Protein AF-A0A9W7ZFU0-F1 (afdb_monomer)

Structure (mmCIF, N/CA/C/O backbone):
data_AF-A0A9W7ZFU0-F1
#
_entry.id   AF-A0A9W7ZFU0-F1
#
loop_
_atom_site.group_PDB
_atom_site.id
_atom_site.type_symbol
_atom_site.label_atom_id
_atom_sit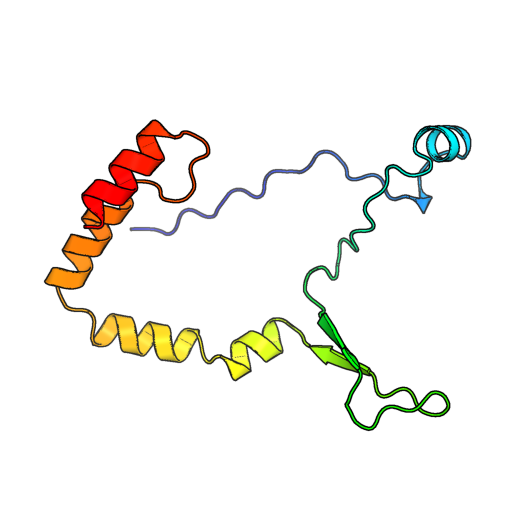e.label_alt_id
_atom_site.label_comp_id
_atom_site.label_asym_id
_atom_site.label_entity_id
_atom_site.label_seq_id
_atom_site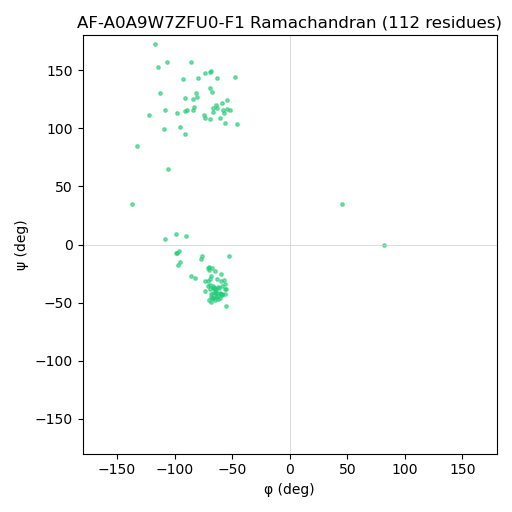.pdbx_PDB_ins_code
_atom_site.Cartn_x
_atom_site.Cartn_y
_atom_site.Cartn_z
_atom_site.occupancy
_atom_site.B_iso_or_equiv
_atom_site.auth_seq_id
_atom_site.auth_comp_id
_atom_site.auth_asym_id
_atom_site.auth_atom_id
_atom_site.pdbx_PDB_model_num
ATOM 1 N N . MET A 1 1 ? 21.718 3.823 -5.223 1.00 40.16 1 MET A N 1
ATOM 2 C CA . MET A 1 1 ? 20.946 5.085 -5.253 1.00 40.16 1 MET A CA 1
ATOM 3 C C . MET A 1 1 ? 20.477 5.420 -3.843 1.00 40.16 1 MET A C 1
ATOM 5 O O . MET A 1 1 ? 19.910 4.535 -3.206 1.00 40.16 1 MET A O 1
ATOM 9 N N . PRO A 1 2 ? 20.740 6.623 -3.303 1.00 34.12 2 PRO A N 1
ATOM 10 C CA . PRO A 1 2 ? 20.227 6.989 -1.988 1.00 34.12 2 PRO A CA 1
ATOM 11 C C . PRO A 1 2 ? 18.699 7.128 -2.050 1.00 34.12 2 PRO A C 1
ATOM 13 O O . PRO A 1 2 ? 18.164 7.783 -2.941 1.00 34.12 2 PRO A O 1
ATOM 16 N N . ARG A 1 3 ? 17.991 6.498 -1.102 1.00 33.41 3 ARG A N 1
ATOM 17 C CA . ARG A 1 3 ? 16.544 6.677 -0.909 1.00 33.41 3 ARG A CA 1
ATOM 18 C C . ARG A 1 3 ? 16.281 8.148 -0.586 1.00 33.41 3 ARG A C 1
ATOM 20 O O . ARG A 1 3 ? 16.619 8.608 0.506 1.00 33.41 3 ARG A O 1
ATOM 27 N N . THR A 1 4 ? 15.677 8.879 -1.514 1.00 42.06 4 THR A N 1
ATOM 28 C CA . THR A 1 4 ? 15.148 10.214 -1.245 1.00 42.06 4 THR A CA 1
ATOM 29 C C . THR A 1 4 ? 14.032 10.078 -0.213 1.00 42.06 4 THR A C 1
ATOM 31 O O . THR A 1 4 ? 13.063 9.343 -0.400 1.00 42.06 4 THR A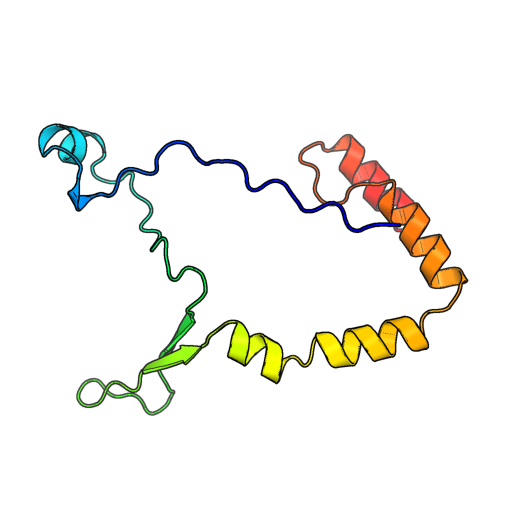 O 1
ATOM 34 N N . LYS A 1 5 ? 14.200 10.729 0.942 1.00 43.06 5 LYS A N 1
ATOM 35 C CA . LYS A 1 5 ? 13.137 10.824 1.944 1.00 43.06 5 LYS A CA 1
ATOM 36 C C . LYS A 1 5 ? 11.994 11.596 1.294 1.00 43.06 5 LYS A C 1
ATOM 38 O O . LYS A 1 5 ? 12.180 12.751 0.921 1.00 43.06 5 LYS A O 1
ATOM 43 N N . THR A 1 6 ? 10.835 10.966 1.142 1.00 44.25 6 THR A N 1
ATOM 44 C CA . THR A 1 6 ? 9.613 11.650 0.726 1.00 44.25 6 THR A CA 1
ATOM 45 C C . THR A 1 6 ? 9.380 12.806 1.694 1.00 44.25 6 THR A C 1
ATOM 47 O O . THR A 1 6 ? 9.224 12.591 2.898 1.00 44.25 6 THR A O 1
ATOM 50 N N . LEU A 1 7 ? 9.409 14.039 1.187 1.00 43.09 7 LEU A N 1
ATOM 51 C CA . LEU A 1 7 ? 9.004 15.211 1.953 1.00 43.09 7 LEU A CA 1
ATOM 52 C C . LEU A 1 7 ? 7.561 14.970 2.400 1.00 43.09 7 LEU A C 1
ATOM 54 O O . LEU A 1 7 ? 6.663 14.847 1.564 1.00 43.09 7 LEU A O 1
ATOM 58 N N . LYS A 1 8 ? 7.329 14.867 3.715 1.00 47.09 8 LYS A N 1
ATOM 59 C CA . LYS A 1 8 ? 5.969 14.959 4.246 1.00 47.09 8 LYS A CA 1
ATOM 60 C C . LYS A 1 8 ? 5.437 16.311 3.777 1.00 47.09 8 LYS A C 1
ATOM 62 O O . LYS A 1 8 ? 5.959 17.342 4.197 1.00 47.09 8 LYS A O 1
ATOM 67 N N . ARG A 1 9 ? 4.432 16.314 2.894 1.00 43.91 9 ARG A N 1
ATOM 68 C CA . ARG A 1 9 ? 3.629 17.516 2.650 1.00 43.91 9 ARG A CA 1
ATOM 69 C C . ARG A 1 9 ? 3.162 17.986 4.026 1.00 43.91 9 ARG A C 1
ATOM 71 O O . ARG A 1 9 ? 2.463 17.237 4.707 1.00 43.91 9 ARG A O 1
ATOM 78 N N . LYS A 1 10 ? 3.599 19.177 4.449 1.00 41.53 10 LYS A N 1
ATOM 79 C CA . LYS A 1 10 ? 2.934 19.914 5.524 1.00 41.53 10 LYS A CA 1
ATOM 80 C C . LYS A 1 10 ? 1.496 20.065 5.041 1.00 41.53 10 LYS A C 1
ATOM 82 O O . LYS A 1 10 ? 1.258 20.775 4.066 1.00 41.53 10 LYS A O 1
ATOM 87 N N . ARG A 1 11 ? 0.583 19.278 5.608 1.00 48.16 11 ARG A N 1
ATOM 88 C CA . ARG A 1 11 ? -0.843 19.504 5.390 1.00 48.16 11 ARG A CA 1
ATOM 89 C C . ARG A 1 11 ? -1.134 20.884 5.979 1.00 48.16 11 ARG A C 1
ATOM 91 O O . ARG A 1 11 ? -0.477 21.268 6.950 1.00 48.16 11 ARG A O 1
ATOM 98 N N . ALA A 1 12 ? -2.017 21.643 5.334 1.00 52.31 12 ALA A N 1
ATOM 99 C CA . ALA A 1 12 ? -2.595 22.828 5.961 1.00 52.31 12 ALA A CA 1
ATOM 100 C C . ALA A 1 12 ? -3.052 22.440 7.377 1.00 52.31 12 ALA A C 1
ATOM 102 O O . ALA A 1 12 ? -3.413 21.283 7.566 1.00 52.31 12 ALA A O 1
ATOM 103 N N . GLU A 1 13 ? -2.933 23.342 8.352 1.00 61.78 13 GLU A N 1
ATOM 104 C CA . GLU A 1 13 ? -3.294 23.079 9.752 1.00 61.78 13 GLU A CA 1
ATOM 105 C C . GLU A 1 13 ? -4.658 22.379 9.818 1.00 61.78 13 GLU A C 1
ATOM 107 O O . GLU A 1 13 ? -5.692 22.986 9.550 1.00 61.78 13 GLU A O 1
ATOM 112 N N . ASP A 1 14 ? -4.638 21.067 10.071 1.00 60.88 14 ASP A N 1
ATOM 113 C CA . ASP A 1 14 ? -5.840 20.256 10.199 1.00 60.88 14 ASP A CA 1
ATOM 114 C C . ASP A 1 14 ? -6.512 20.716 11.507 1.00 60.88 14 ASP A C 1
ATOM 116 O O . ASP A 1 14 ? -5.975 20.479 12.589 1.00 60.88 14 ASP A O 1
ATOM 120 N N . ILE A 1 15 ? -7.633 21.438 11.412 1.00 62.91 15 ILE A N 1
ATOM 121 C CA . ILE A 1 15 ? -8.366 21.961 12.577 1.00 62.91 15 ILE A CA 1
ATOM 122 C C . ILE A 1 15 ? -9.227 20.839 13.150 1.00 62.91 15 ILE A C 1
ATOM 124 O O . ILE A 1 15 ? -10.015 20.217 12.428 1.00 62.91 15 ILE A O 1
ATOM 128 N N . TYR A 1 16 ? -9.096 20.570 14.447 1.00 65.69 16 TYR A N 1
ATOM 129 C CA . TYR A 1 16 ? -9.881 19.518 15.079 1.00 65.69 16 TYR A CA 1
ATOM 130 C C . TYR A 1 16 ? -11.342 19.944 15.245 1.00 65.69 16 TYR A C 1
ATOM 132 O O . TYR A 1 16 ? -11.647 21.099 15.518 1.00 65.69 16 TYR A O 1
ATOM 140 N N . ILE A 1 17 ? -12.275 18.988 15.167 1.00 68.94 17 ILE A N 1
ATOM 141 C CA . ILE A 1 17 ? -13.719 19.266 15.313 1.00 68.94 17 ILE A CA 1
ATOM 142 C C . ILE A 1 17 ? -14.044 19.959 16.648 1.00 68.94 17 ILE A C 1
ATOM 144 O O . ILE A 1 17 ? -14.933 20.801 16.698 1.00 68.94 17 ILE A O 1
ATOM 148 N N . HIS A 1 18 ? -13.309 19.641 17.718 1.00 69.25 18 HIS A N 1
ATOM 149 C CA . HIS A 1 18 ? -13.500 20.263 19.032 1.00 69.25 18 HIS A CA 1
ATOM 150 C C . HIS A 1 18 ? -12.933 21.691 19.133 1.00 69.25 18 HIS A C 1
ATOM 152 O O . HIS A 1 18 ? -13.195 22.376 20.118 1.00 69.25 18 HIS A O 1
ATOM 158 N N . GLU A 1 19 ? -12.172 22.136 18.133 1.00 75.44 19 GLU A N 1
ATOM 159 C CA . GLU A 1 19 ? -11.625 23.493 18.014 1.00 75.44 19 GLU A CA 1
ATOM 160 C C . GLU A 1 19 ? -12.489 24.383 17.099 1.00 75.44 19 GLU A C 1
ATOM 162 O O . GLU A 1 19 ? -12.253 25.587 17.004 1.00 75.44 19 GLU A O 1
ATOM 167 N N . LEU A 1 20 ? -13.502 23.816 16.428 1.00 77.25 20 LEU A N 1
ATOM 168 C CA . LEU A 1 20 ? -14.403 24.558 15.548 1.00 77.25 20 LEU A CA 1
ATOM 169 C C . LEU A 1 20 ? -15.484 25.309 16.333 1.00 77.25 20 LEU A C 1
ATOM 171 O O . LEU A 1 20 ? -16.050 24.813 17.308 1.00 77.25 20 LEU A O 1
ATOM 175 N N . LEU A 1 21 ? -15.825 26.501 15.841 1.00 83.56 21 LEU A N 1
ATOM 176 C CA . LEU A 1 21 ? -16.959 27.276 16.335 1.00 83.56 21 LEU A CA 1
ATOM 177 C C . LEU A 1 21 ? -18.288 26.605 15.960 1.00 83.56 21 LEU A C 1
ATOM 179 O O . LEU A 1 21 ? -18.435 25.993 14.899 1.00 83.56 21 LEU A O 1
ATOM 183 N N . THR A 1 22 ? -19.293 26.786 16.817 1.00 80.50 22 THR A N 1
ATOM 184 C CA . THR A 1 22 ? -20.636 26.199 16.672 1.00 80.50 22 THR A CA 1
ATOM 185 C C . THR A 1 22 ? -21.324 26.573 15.356 1.00 80.50 22 THR A C 1
ATOM 187 O O . THR A 1 22 ? -22.120 25.803 14.826 1.00 80.50 22 THR A O 1
ATOM 190 N N . GLU A 1 23 ? -21.032 27.758 14.826 1.00 84.50 23 GLU A N 1
ATOM 191 C CA . GLU A 1 23 ? -21.579 28.263 13.562 1.00 84.50 23 GLU A CA 1
ATOM 192 C C . GLU A 1 23 ? -21.005 27.490 12.372 1.00 84.50 23 GLU A C 1
ATOM 194 O O . GLU A 1 23 ? -21.752 26.950 11.560 1.00 84.50 23 GLU A O 1
ATOM 199 N N . THR A 1 24 ? -19.683 27.322 12.347 1.00 78.44 24 THR A N 1
ATOM 200 C CA . THR A 1 24 ? -18.977 26.536 11.331 1.00 78.44 24 THR A CA 1
ATOM 201 C C . THR A 1 24 ? -19.398 25.068 11.368 1.00 78.44 24 THR A C 1
ATOM 203 O O . THR A 1 24 ? -19.552 24.452 10.318 1.00 78.44 24 THR A O 1
ATOM 206 N N . LEU A 1 25 ? -19.656 24.512 12.561 1.00 75.38 25 LEU A N 1
ATOM 207 C CA . LEU A 1 25 ? -20.164 23.143 12.729 1.00 75.38 25 LEU A CA 1
ATOM 208 C C . LEU A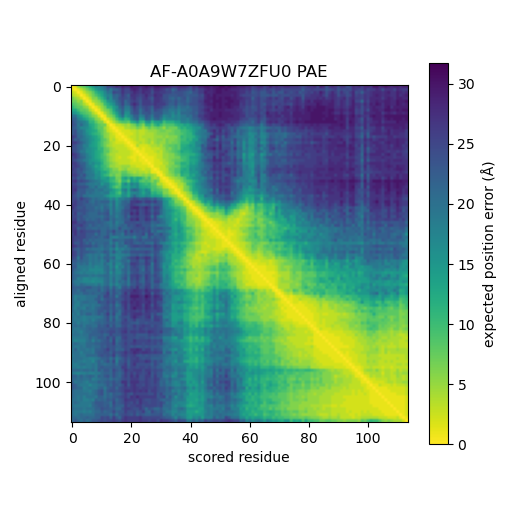 1 25 ? -21.541 22.932 12.082 1.00 75.38 25 LEU A C 1
ATOM 210 O O . LEU A 1 25 ? -21.780 21.870 11.509 1.00 75.38 25 LEU A O 1
ATOM 214 N N . LYS A 1 26 ? -22.429 23.932 12.139 1.00 80.06 26 LYS A N 1
ATOM 215 C CA . LYS A 1 26 ? -23.749 23.871 11.489 1.00 80.06 26 LYS A CA 1
ATOM 216 C C . LYS A 1 26 ? -23.652 23.961 9.967 1.00 80.06 26 LYS A C 1
ATOM 218 O O . LYS A 1 26 ? -24.408 23.303 9.266 1.00 80.06 26 LYS A O 1
ATOM 223 N N . GLU A 1 27 ? -22.714 24.743 9.439 1.00 80.88 27 GLU A N 1
ATOM 224 C CA . GLU A 1 27 ? -22.525 24.890 7.987 1.00 80.88 27 GLU A CA 1
ATOM 225 C C . GLU A 1 27 ? -21.970 23.625 7.315 1.00 80.88 27 GLU A C 1
ATOM 227 O O . GLU A 1 27 ? -22.248 23.359 6.141 1.00 80.88 27 GLU A O 1
ATOM 232 N N . ILE A 1 28 ? -21.186 22.834 8.052 1.00 73.00 28 ILE A N 1
ATOM 233 C CA . ILE A 1 28 ? -20.565 21.590 7.570 1.00 73.00 28 ILE A CA 1
ATOM 234 C C . ILE A 1 28 ? -21.342 20.328 7.974 1.00 73.00 28 ILE A C 1
ATOM 236 O O . ILE A 1 28 ? -20.852 19.210 7.778 1.00 73.00 28 ILE A O 1
ATOM 240 N N . GLU A 1 29 ? -22.547 20.488 8.525 1.00 71.50 29 GLU A N 1
ATOM 241 C CA . GLU A 1 29 ? -23.415 19.388 8.940 1.00 71.50 29 GLU A CA 1
ATOM 242 C C . GLU A 1 29 ? -23.655 18.417 7.766 1.00 71.50 29 GLU A C 1
ATOM 244 O O . GLU A 1 29 ? -24.032 18.806 6.659 1.00 71.50 29 GLU A O 1
ATOM 249 N N . GLY A 1 30 ? -23.339 17.135 7.979 1.00 68.19 30 GLY A N 1
ATOM 250 C CA . GLY A 1 30 ? -23.434 16.085 6.957 1.00 68.19 30 GLY A CA 1
ATOM 251 C C . GLY A 1 30 ? -22.261 15.982 5.967 1.00 68.19 30 GLY A C 1
ATOM 252 O O . GLY A 1 30 ? -22.290 15.099 5.112 1.00 68.19 30 GLY A O 1
ATOM 253 N N . ARG A 1 31 ? -21.219 16.828 6.062 1.00 71.81 31 ARG A N 1
ATOM 254 C CA . ARG A 1 31 ? -20.063 16.839 5.131 1.00 71.81 31 ARG A CA 1
ATOM 255 C C . ARG A 1 31 ? -18.745 16.306 5.710 1.00 71.81 31 ARG A C 1
ATOM 257 O O . ARG A 1 31 ? -17.721 16.387 5.035 1.00 71.81 31 ARG A O 1
ATOM 264 N N . TYR A 1 32 ? -18.726 15.788 6.937 1.00 62.88 32 TYR A N 1
ATOM 265 C CA . TYR A 1 32 ? -17.475 15.414 7.607 1.00 62.88 32 TYR A CA 1
ATOM 266 C C . TYR A 1 32 ? -17.084 13.941 7.406 1.00 62.88 32 TYR A C 1
ATOM 268 O O . TYR A 1 32 ? -17.919 13.039 7.439 1.00 62.88 32 TYR A O 1
ATOM 276 N N . VAL A 1 33 ? -15.778 13.699 7.249 1.00 54.03 33 VAL A N 1
ATOM 277 C CA . VAL A 1 33 ? -15.154 12.370 7.313 1.00 54.03 33 VAL A CA 1
ATOM 278 C C . VAL A 1 33 ? -14.363 12.312 8.616 1.00 54.03 33 VAL A C 1
ATOM 280 O O . VAL A 1 33 ? -13.421 13.079 8.803 1.00 54.03 33 VAL A O 1
ATOM 283 N N . LEU A 1 34 ? -14.762 11.432 9.535 1.00 46.16 34 LEU A N 1
ATOM 284 C CA . LEU A 1 34 ? -14.062 11.242 10.803 1.00 46.16 34 LEU A CA 1
ATOM 285 C C . LEU A 1 34 ? -12.752 10.488 10.530 1.00 46.16 34 LEU A C 1
ATOM 287 O O . LEU A 1 34 ? -12.774 9.306 10.190 1.00 46.16 34 LEU A O 1
ATOM 291 N N . ILE A 1 35 ? -11.613 11.167 10.649 1.00 50.69 35 ILE A N 1
ATOM 292 C CA . ILE A 1 35 ? -10.290 10.545 10.551 1.00 50.69 35 ILE A CA 1
ATOM 293 C C . ILE A 1 35 ? -9.557 10.837 11.855 1.00 50.69 35 ILE A C 1
ATOM 295 O O . ILE A 1 35 ? -9.225 11.985 12.134 1.00 50.69 35 ILE A O 1
ATOM 299 N N . ASP A 1 36 ? -9.334 9.796 12.657 1.00 49.66 36 ASP A N 1
ATOM 300 C CA . ASP A 1 36 ? -8.498 9.861 13.857 1.00 49.66 36 ASP A CA 1
ATOM 301 C C . ASP A 1 36 ? -7.039 10.115 13.419 1.00 49.66 36 ASP A C 1
ATOM 303 O O . ASP A 1 36 ? -6.459 9.256 12.740 1.00 49.66 36 ASP A O 1
ATOM 307 N N . PRO A 1 37 ? -6.437 11.279 13.742 1.00 47.28 37 PRO A N 1
ATOM 308 C CA . PRO A 1 37 ? -5.117 11.643 13.231 1.00 47.28 37 PRO A CA 1
ATOM 309 C C . PRO A 1 37 ? -4.013 10.719 13.737 1.00 47.28 37 PRO A C 1
ATOM 311 O O . PRO A 1 37 ? -2.995 10.567 13.057 1.00 47.28 37 PRO A O 1
ATOM 314 N N . ASP A 1 38 ? -4.233 10.051 14.869 1.00 53.19 38 ASP A N 1
ATOM 315 C CA . ASP A 1 38 ? -3.220 9.201 15.477 1.00 53.19 38 ASP A CA 1
ATOM 316 C C . ASP A 1 38 ? -3.387 7.721 15.128 1.00 53.19 38 ASP A C 1
ATOM 318 O O . ASP A 1 38 ? -2.434 6.955 15.301 1.00 53.19 38 ASP A O 1
ATOM 322 N N . ARG A 1 39 ? -4.562 7.275 14.643 1.00 53.84 39 ARG A N 1
ATOM 323 C CA . ARG A 1 39 ? -4.877 5.831 14.560 1.00 53.84 39 ARG A CA 1
ATOM 324 C C . ARG A 1 39 ? -5.554 5.351 13.275 1.00 53.84 39 ARG A C 1
ATOM 326 O O . ARG A 1 39 ? -6.237 4.331 13.302 1.00 53.84 39 ARG A O 1
ATOM 333 N N . CYS A 1 40 ? -5.218 5.946 12.127 1.00 54.28 40 CYS A N 1
ATOM 334 C CA . CYS A 1 40 ? -5.459 5.357 10.788 1.00 54.28 40 CYS A CA 1
ATOM 335 C C . CYS A 1 40 ? -4.913 3.921 10.603 1.00 54.28 40 CYS A C 1
ATOM 337 O O . CYS A 1 40 ? -5.187 3.266 9.602 1.00 54.28 40 CYS A O 1
ATOM 339 N N . ASP A 1 41 ? -4.122 3.451 11.561 1.00 56.12 41 ASP A N 1
ATOM 340 C CA . ASP A 1 41 ? -3.405 2.187 11.567 1.00 56.12 41 ASP A CA 1
ATOM 341 C C . ASP A 1 41 ? -4.113 1.078 12.373 1.00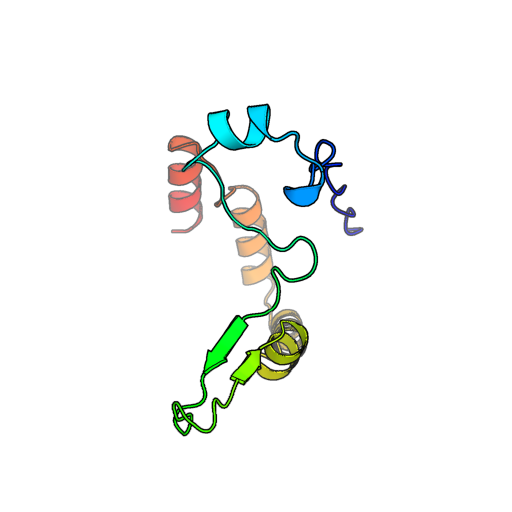 56.12 41 ASP A C 1
ATOM 343 O O . ASP A 1 41 ? -3.673 -0.072 12.361 1.00 56.12 41 ASP A O 1
ATOM 347 N N . LEU A 1 42 ? -5.201 1.383 13.091 1.00 57.81 42 LEU A N 1
ATOM 348 C CA . LEU A 1 42 ? -5.924 0.395 13.893 1.00 57.81 42 LEU A CA 1
ATOM 349 C C . LEU A 1 42 ? -7.148 -0.148 13.158 1.00 57.81 42 LEU A C 1
ATOM 351 O O . LEU A 1 42 ? -8.141 0.551 12.981 1.00 57.81 42 LEU A O 1
ATOM 355 N N . SER A 1 43 ? -7.114 -1.431 12.804 1.00 61.91 43 SER A N 1
ATOM 356 C CA . SER A 1 43 ? -8.329 -2.175 12.457 1.00 61.91 43 SER A CA 1
ATOM 357 C C . SER A 1 43 ? -8.884 -2.787 13.744 1.00 61.91 43 SER A C 1
ATOM 359 O O . SER A 1 43 ? -8.222 -3.614 14.372 1.00 61.91 43 SER A O 1
ATOM 361 N N . TYR A 1 44 ? -10.074 -2.367 14.172 1.00 59.72 44 TYR A N 1
ATOM 362 C CA . TYR A 1 44 ? -10.798 -3.069 15.232 1.00 59.72 44 TYR A CA 1
ATOM 363 C C . TYR A 1 44 ? -11.554 -4.234 14.598 1.00 59.72 44 TYR A C 1
ATOM 365 O O . TYR A 1 44 ? -12.399 -4.028 13.729 1.00 59.72 44 TYR A O 1
ATOM 373 N N . CYS A 1 45 ? -11.230 -5.454 15.012 1.00 64.81 45 CYS A N 1
ATOM 374 C CA . CYS A 1 45 ? -11.943 -6.657 14.605 1.00 64.81 45 CYS A CA 1
ATOM 375 C C . CYS A 1 45 ? -12.656 -7.217 15.833 1.00 64.81 45 CYS A C 1
ATOM 377 O O . CYS A 1 45 ? -12.043 -7.364 16.888 1.00 64.81 45 CYS A O 1
ATOM 379 N N . MET A 1 46 ? -13.944 -7.520 15.715 1.00 75.44 46 MET A N 1
ATOM 380 C CA . MET A 1 46 ? -14.668 -8.217 16.774 1.00 75.44 46 MET A CA 1
ATOM 381 C C . MET A 1 46 ? -14.375 -9.713 16.643 1.00 75.44 46 MET A C 1
ATOM 383 O O . MET A 1 46 ? -14.419 -10.249 15.535 1.00 75.44 46 MET A O 1
ATOM 387 N N . HIS A 1 47 ? -13.996 -10.366 17.740 1.00 77.06 47 HIS A N 1
ATOM 388 C CA . HIS A 1 47 ? -13.700 -11.796 17.732 1.00 77.06 47 HIS A CA 1
ATOM 389 C C . HIS A 1 47 ? -14.988 -12.599 17.496 1.00 77.06 47 HIS A C 1
ATOM 391 O O . HIS A 1 47 ? -16.063 -12.187 17.922 1.00 77.06 47 HIS A O 1
ATOM 397 N N . GLU A 1 48 ? -14.892 -13.762 16.855 1.00 80.69 48 GLU A N 1
ATOM 398 C CA . GLU A 1 48 ? -16.052 -14.620 16.546 1.00 80.69 48 GLU A CA 1
ATOM 399 C C . GLU A 1 48 ? -16.824 -15.091 17.792 1.00 80.69 48 GLU A C 1
ATOM 401 O O . GLU A 1 48 ? -18.027 -15.315 17.726 1.00 80.69 48 GLU A O 1
ATOM 406 N N . ASN A 1 49 ? -16.148 -15.148 18.942 1.00 82.31 49 ASN A N 1
ATOM 407 C CA . ASN A 1 49 ? -16.744 -15.489 20.241 1.00 82.31 49 ASN A CA 1
ATOM 408 C C . ASN A 1 49 ? -17.268 -14.270 21.024 1.00 82.31 49 ASN A C 1
ATOM 410 O O . ASN A 1 49 ? -17.618 -14.395 22.194 1.00 82.31 49 ASN A O 1
ATOM 414 N N . SER A 1 50 ? -17.270 -13.082 20.418 1.00 78.50 50 SER A N 1
ATOM 415 C CA . SER A 1 50 ? -17.755 -11.858 21.055 1.00 78.50 50 SER A CA 1
ATOM 416 C C . SER A 1 50 ? -19.271 -11.909 21.251 1.00 78.50 50 SER A C 1
ATOM 418 O O . SER A 1 50 ? -20.009 -12.225 20.319 1.00 78.50 50 SER A O 1
ATOM 420 N N . THR A 1 51 ? -19.746 -11.522 22.434 1.00 85.62 51 THR A N 1
ATOM 421 C CA . THR A 1 51 ? -21.181 -11.384 22.748 1.00 85.62 51 THR A CA 1
ATOM 422 C C . THR A 1 51 ? -21.521 -9.928 23.081 1.00 85.62 51 THR A C 1
ATOM 424 O O . THR A 1 51 ? -20.625 -9.084 23.137 1.00 85.62 51 THR A O 1
ATOM 427 N N . ALA A 1 52 ? -22.806 -9.600 23.247 1.00 82.31 52 ALA A N 1
ATOM 428 C CA . ALA A 1 52 ? -23.220 -8.243 23.614 1.00 82.31 52 ALA A CA 1
ATOM 429 C C . ALA A 1 52 ? -22.848 -7.910 25.071 1.00 82.31 52 ALA A C 1
ATOM 431 O O . ALA A 1 52 ? -22.537 -6.763 25.386 1.00 82.31 52 ALA A O 1
ATOM 432 N N . GLU A 1 53 ? -22.851 -8.921 25.938 1.00 87.25 53 GLU A N 1
ATOM 433 C CA . GLU A 1 53 ? -22.511 -8.834 27.356 1.00 87.25 53 GLU A CA 1
ATOM 434 C C . GLU A 1 53 ? -20.993 -8.874 27.599 1.00 87.25 53 GLU A C 1
ATOM 436 O O . GLU A 1 53 ? -20.517 -8.269 28.558 1.00 87.25 53 GLU A O 1
ATOM 441 N N . ASP A 1 54 ? -20.236 -9.541 26.718 1.00 81.19 54 ASP A N 1
ATOM 442 C CA . ASP A 1 54 ? -18.767 -9.587 26.723 1.00 81.19 54 ASP A CA 1
ATOM 443 C C . ASP A 1 54 ? -18.197 -9.313 25.315 1.00 81.19 54 ASP A C 1
ATOM 445 O O . ASP A 1 54 ? -17.945 -10.246 24.536 1.00 81.19 54 ASP A O 1
ATOM 449 N N . PRO A 1 55 ? -18.025 -8.030 24.940 1.00 76.88 55 PRO A N 1
ATOM 450 C CA . PRO A 1 55 ? -17.482 -7.667 23.642 1.00 76.88 55 PRO A CA 1
ATOM 451 C C . PRO A 1 55 ? -15.969 -7.915 23.579 1.00 76.88 55 PRO A C 1
ATOM 453 O O . PRO A 1 55 ? -15.162 -7.200 24.178 1.00 76.88 55 PRO A O 1
ATOM 456 N N . GLN A 1 56 ? -15.561 -8.893 22.774 1.00 76.94 56 GLN A N 1
ATOM 457 C CA . GLN A 1 56 ? -14.159 -9.227 22.544 1.00 76.94 56 GLN A CA 1
ATOM 458 C C . GLN A 1 56 ? -13.614 -8.452 21.346 1.00 76.94 56 GLN A C 1
ATOM 460 O O . GLN A 1 56 ? -13.735 -8.859 20.189 1.00 76.94 56 GLN A O 1
ATOM 465 N N . LEU A 1 57 ? -12.990 -7.312 21.638 1.00 74.69 57 LEU A N 1
ATOM 466 C CA . LEU A 1 57 ? -12.370 -6.451 20.637 1.00 74.69 57 LEU A CA 1
ATOM 467 C C . LEU A 1 57 ? -10.899 -6.829 20.439 1.00 74.69 57 LEU A C 1
ATOM 469 O O . LEU A 1 57 ? -10.057 -6.638 21.317 1.00 74.69 57 LEU A O 1
ATOM 473 N N . PHE A 1 58 ? -10.571 -7.317 19.248 1.00 71.38 58 PHE A N 1
ATOM 474 C CA . PHE A 1 58 ? -9.201 -7.531 18.812 1.00 71.38 58 PHE A CA 1
ATOM 475 C C . PHE A 1 58 ? -8.674 -6.290 18.090 1.00 71.38 58 PHE A C 1
ATOM 477 O O . PHE A 1 58 ? -9.261 -5.788 17.129 1.00 71.38 58 PHE A O 1
ATOM 484 N N . ARG A 1 59 ? -7.527 -5.794 18.553 1.00 74.75 59 ARG A N 1
ATOM 485 C CA . ARG A 1 59 ? -6.861 -4.633 17.967 1.00 74.75 59 ARG A CA 1
ATOM 486 C C . ARG A 1 59 ? -5.800 -5.087 16.973 1.00 74.75 59 ARG A C 1
ATOM 488 O O . ARG A 1 59 ? -4.682 -5.415 17.372 1.00 74.75 59 ARG A O 1
ATOM 495 N N . TYR A 1 60 ? -6.121 -5.032 15.685 1.00 72.56 60 TYR A N 1
ATOM 496 C CA . TYR A 1 60 ? -5.162 -5.310 14.628 1.00 72.56 60 TYR A CA 1
ATOM 497 C C . TYR A 1 60 ? -4.342 -4.061 14.308 1.00 72.56 60 TYR A C 1
ATOM 499 O O . TYR A 1 60 ? -4.870 -3.034 13.887 1.00 72.56 60 TYR A O 1
ATOM 507 N N . THR A 1 61 ? -3.034 -4.140 14.556 1.00 75.81 61 THR A N 1
ATOM 508 C CA . THR A 1 61 ? -2.094 -3.031 14.327 1.00 75.81 61 THR A CA 1
ATOM 509 C C . THR A 1 61 ? -1.225 -3.307 13.098 1.00 75.81 61 THR A C 1
ATOM 511 O O . THR A 1 61 ? -0.961 -4.475 12.794 1.00 75.81 61 THR A O 1
ATOM 514 N N . PRO A 1 62 ? -0.648 -2.290 12.434 1.00 72.50 62 PRO A N 1
ATOM 515 C CA . PRO A 1 62 ? 0.221 -2.511 11.280 1.00 72.50 62 PRO A CA 1
ATOM 516 C C . PRO A 1 62 ? 1.526 -3.188 11.690 1.00 72.50 62 PRO A C 1
ATOM 518 O O . PRO A 1 62 ? 2.129 -3.913 10.906 1.00 72.50 62 PRO A O 1
ATOM 521 N N . ASN A 1 63 ? 1.966 -3.000 12.940 1.00 75.44 63 ASN A N 1
ATOM 522 C CA . ASN A 1 63 ? 3.105 -3.727 13.493 1.00 75.44 63 ASN A CA 1
ATOM 523 C C . ASN A 1 63 ? 2.818 -5.228 13.584 1.00 75.44 63 ASN A C 1
ATOM 525 O O . ASN A 1 63 ? 3.686 -6.038 13.262 1.00 75.44 63 ASN A O 1
ATOM 529 N N . GLN A 1 64 ? 1.609 -5.600 14.002 1.00 76.94 64 GLN A N 1
ATOM 530 C CA . GLN A 1 64 ? 1.178 -6.991 14.038 1.00 76.94 64 GLN A CA 1
ATOM 531 C C . GLN A 1 64 ? 1.013 -7.556 12.627 1.00 76.94 64 GLN A C 1
ATOM 533 O O . GLN A 1 64 ? 1.593 -8.595 12.327 1.00 76.94 64 GLN A O 1
ATOM 538 N N . GLN A 1 65 ? 0.385 -6.807 11.721 1.00 77.69 65 GLN A N 1
ATOM 539 C CA . GLN A 1 65 ? 0.309 -7.157 10.304 1.00 77.69 65 GLN A CA 1
ATOM 540 C C . GLN A 1 65 ? 1.695 -7.351 9.668 1.00 77.69 65 GLN A C 1
ATOM 542 O O . GLN A 1 65 ? 1.915 -8.291 8.910 1.00 77.69 65 GLN A O 1
ATOM 547 N N . SER A 1 66 ? 2.656 -6.480 9.974 1.00 74.94 66 SER A N 1
ATOM 548 C CA . SER A 1 66 ? 4.035 -6.565 9.481 1.00 74.94 66 SER A CA 1
ATOM 549 C C . SER A 1 66 ? 4.744 -7.821 9.994 1.00 74.94 66 SER A C 1
ATOM 551 O O . SER A 1 66 ? 5.443 -8.494 9.230 1.00 74.94 66 SER A O 1
ATOM 553 N N . LYS A 1 67 ? 4.514 -8.178 11.267 1.00 78.88 67 LYS A N 1
ATOM 554 C CA . LYS A 1 67 ? 4.999 -9.428 11.864 1.00 78.88 67 LYS A CA 1
ATOM 555 C C . LYS A 1 67 ? 4.343 -10.655 11.241 1.00 78.88 67 LYS A C 1
ATOM 557 O O . LYS A 1 67 ? 5.059 -11.603 10.977 1.00 78.88 67 LYS A O 1
ATOM 562 N N . GLU A 1 68 ? 3.039 -10.647 10.979 1.00 79.81 68 GLU A N 1
ATOM 563 C CA . GLU A 1 68 ? 2.299 -11.782 10.401 1.00 79.81 68 GLU A CA 1
ATOM 564 C C . GLU A 1 68 ? 2.583 -11.996 8.918 1.00 79.81 68 GLU A C 1
ATOM 566 O O . GLU A 1 68 ? 2.748 -13.126 8.469 1.00 79.81 68 GLU A O 1
ATOM 571 N N . ARG A 1 69 ? 2.687 -10.916 8.141 1.00 76.19 69 ARG A N 1
ATOM 572 C CA . ARG A 1 69 ? 2.982 -11.007 6.708 1.00 76.19 69 ARG A CA 1
ATOM 573 C C . ARG A 1 69 ? 4.453 -11.284 6.427 1.00 76.19 69 ARG A C 1
ATOM 575 O O . ARG A 1 69 ? 4.796 -11.556 5.281 1.00 76.19 69 ARG A O 1
ATOM 582 N N . TRP A 1 70 ? 5.329 -11.163 7.433 1.00 75.50 70 TRP A N 1
ATOM 583 C CA . TRP A 1 70 ? 6.783 -11.333 7.310 1.00 75.50 70 TRP A CA 1
ATOM 584 C C . TRP A 1 70 ? 7.350 -10.603 6.077 1.00 75.50 70 TRP A C 1
ATOM 586 O O . TRP A 1 70 ? 8.294 -11.071 5.435 1.00 75.50 70 TRP A O 1
ATOM 596 N N . THR A 1 71 ? 6.781 -9.443 5.729 1.00 72.44 71 THR A N 1
ATOM 597 C CA . THR A 1 71 ? 7.038 -8.745 4.455 1.00 72.44 71 THR A CA 1
ATOM 598 C C . THR A 1 71 ? 8.522 -8.482 4.244 1.00 72.44 71 THR A C 1
ATOM 600 O O . THR A 1 71 ? 9.034 -8.670 3.145 1.00 72.44 71 THR A O 1
ATOM 603 N N . LYS A 1 72 ? 9.250 -8.140 5.315 1.00 74.31 72 LYS A N 1
ATOM 604 C CA . LYS A 1 72 ? 10.710 -7.963 5.280 1.00 74.31 72 LYS A CA 1
ATOM 605 C C . LYS A 1 72 ? 11.471 -9.255 4.971 1.00 74.31 72 LYS A C 1
ATOM 607 O O . LYS A 1 72 ? 12.425 -9.218 4.201 1.00 74.31 72 LYS A O 1
ATOM 612 N N . ARG A 1 73 ? 11.070 -10.399 5.542 1.00 78.94 73 ARG A N 1
ATOM 613 C CA . ARG A 1 73 ? 11.718 -11.692 5.254 1.00 78.94 73 ARG A CA 1
ATOM 614 C C . ARG A 1 73 ? 11.512 -12.071 3.794 1.00 78.94 73 ARG A C 1
ATOM 616 O O . ARG A 1 73 ? 12.486 -12.412 3.133 1.00 78.94 73 ARG A O 1
ATOM 623 N N . PHE A 1 74 ? 10.281 -11.980 3.295 1.00 79.12 74 PHE A N 1
ATOM 624 C CA . PHE A 1 74 ? 9.988 -12.297 1.898 1.00 79.12 74 PHE A CA 1
ATOM 625 C C . PHE A 1 74 ? 10.661 -11.319 0.935 1.00 79.12 74 PHE A C 1
ATOM 627 O O . PHE A 1 74 ? 11.211 -11.763 -0.063 1.00 79.12 74 PHE A O 1
ATOM 634 N N . SER A 1 75 ? 10.734 -10.027 1.271 1.00 81.75 75 SER A N 1
ATOM 635 C CA . SER A 1 75 ? 11.487 -9.040 0.486 1.00 81.75 75 SER A CA 1
ATOM 636 C C . SER A 1 75 ? 12.976 -9.386 0.401 1.00 81.75 75 SER A C 1
ATOM 638 O O . SER A 1 75 ? 13.549 -9.317 -0.679 1.00 81.75 75 SER A O 1
ATOM 640 N N . ASN A 1 76 ? 13.602 -9.813 1.502 1.00 86.50 76 ASN A N 1
ATOM 641 C CA . ASN A 1 76 ? 15.012 -10.214 1.494 1.00 86.50 76 ASN A CA 1
ATOM 642 C C . ASN A 1 76 ? 15.257 -11.488 0.675 1.00 86.50 76 ASN A C 1
ATOM 644 O O . ASN A 1 76 ? 16.298 -11.618 0.039 1.00 86.50 76 ASN A O 1
ATOM 648 N N . ILE A 1 77 ? 14.329 -12.447 0.721 1.00 88.31 77 ILE A N 1
ATOM 649 C CA . ILE A 1 77 ? 14.401 -13.659 -0.104 1.00 88.31 77 ILE A CA 1
ATOM 650 C C . ILE A 1 77 ? 14.226 -13.287 -1.575 1.00 88.31 77 ILE A C 1
ATOM 652 O O . ILE A 1 77 ? 15.017 -13.726 -2.401 1.00 88.31 77 ILE A O 1
ATOM 656 N N . TYR A 1 78 ? 13.242 -12.442 -1.884 1.00 86.44 78 TYR A N 1
ATOM 657 C CA . TYR A 1 78 ? 12.994 -11.956 -3.233 1.00 86.44 78 TYR A CA 1
ATOM 658 C C . TYR A 1 78 ? 14.240 -11.294 -3.818 1.00 86.44 78 TYR A C 1
ATOM 660 O O . TYR A 1 78 ? 14.700 -11.745 -4.853 1.00 86.44 78 TYR A O 1
ATOM 668 N N . GLU A 1 79 ? 14.859 -10.331 -3.129 1.00 86.81 79 GLU A N 1
ATOM 669 C CA . GLU A 1 79 ? 16.082 -9.667 -3.617 1.00 86.81 79 GLU A CA 1
ATOM 670 C C . GLU A 1 79 ? 17.254 -10.638 -3.833 1.00 86.81 79 GLU A C 1
ATOM 672 O O . GLU A 1 79 ? 18.052 -10.445 -4.742 1.00 86.81 79 GLU A O 1
ATOM 677 N N . LYS A 1 80 ? 17.353 -11.718 -3.045 1.00 90.62 80 LYS A N 1
ATOM 678 C CA . LYS A 1 80 ? 18.386 -12.751 -3.241 1.00 90.62 80 LYS A CA 1
ATOM 679 C C . LYS A 1 80 ? 18.124 -13.657 -4.443 1.00 90.62 80 LYS A C 1
ATOM 681 O O . LYS A 1 80 ? 19.071 -14.185 -5.014 1.00 90.62 80 LYS A O 1
ATOM 686 N N . VAL A 1 81 ? 16.856 -13.895 -4.768 1.00 92.56 81 VAL A N 1
ATOM 687 C CA . VAL A 1 81 ? 16.426 -14.792 -5.856 1.00 92.56 81 VAL A CA 1
ATOM 688 C C . VAL A 1 81 ? 16.156 -14.012 -7.150 1.00 92.56 81 VAL A C 1
ATOM 690 O O . VAL A 1 81 ? 16.080 -14.599 -8.228 1.00 92.56 81 VAL A O 1
ATOM 693 N N . LYS A 1 82 ? 16.035 -12.684 -7.064 1.00 91.06 82 LYS A N 1
ATOM 694 C CA . LYS A 1 82 ? 15.764 -11.784 -8.182 1.00 91.06 82 LYS A CA 1
ATOM 695 C C . LYS A 1 82 ? 16.860 -11.913 -9.235 1.00 91.06 82 LYS A C 1
ATOM 697 O O . LYS A 1 82 ? 18.041 -11.705 -8.972 1.00 91.06 82 LYS A O 1
ATOM 702 N N . THR A 1 83 ? 16.449 -12.264 -10.446 1.00 93.81 83 THR A N 1
ATOM 703 C CA . THR A 1 83 ? 17.349 -12.387 -11.591 1.00 93.81 83 THR A CA 1
ATOM 704 C C . THR A 1 83 ? 17.534 -11.030 -12.267 1.00 93.81 83 THR A C 1
ATOM 706 O O . THR A 1 83 ? 16.666 -10.160 -12.179 1.00 93.81 83 THR A O 1
ATOM 709 N N . LYS A 1 84 ? 18.642 -10.860 -13.002 1.00 91.94 84 LYS A N 1
ATOM 710 C CA . LYS A 1 84 ? 18.901 -9.630 -13.774 1.00 91.94 84 LYS A CA 1
ATOM 711 C C . LYS A 1 84 ? 17.780 -9.308 -14.762 1.00 91.94 84 LYS A C 1
ATOM 713 O O . LYS A 1 84 ? 17.377 -8.162 -14.864 1.00 91.94 84 LYS A O 1
ATOM 718 N N . VAL A 1 85 ? 17.210 -10.331 -15.401 1.00 92.06 85 VAL A N 1
ATOM 719 C CA . VAL A 1 85 ? 16.072 -10.178 -16.324 1.00 92.06 85 VAL A CA 1
ATOM 720 C C . VAL A 1 85 ? 14.866 -9.546 -15.622 1.00 92.06 85 VAL A C 1
ATOM 722 O O . VAL A 1 85 ? 14.241 -8.635 -16.155 1.00 92.06 85 VAL A O 1
ATOM 725 N N . VAL A 1 86 ? 14.555 -9.993 -14.401 1.00 88.62 86 VAL A N 1
ATOM 726 C CA . VAL A 1 86 ? 13.457 -9.430 -13.598 1.00 88.62 86 VAL A CA 1
ATOM 727 C C . VAL A 1 86 ? 13.782 -8.008 -13.135 1.00 88.62 86 VAL A C 1
ATOM 729 O O . VAL A 1 86 ? 12.891 -7.166 -13.048 1.00 88.62 86 VAL A O 1
ATOM 732 N N . GLU A 1 87 ? 15.046 -7.716 -12.833 1.00 89.62 87 GLU A N 1
ATOM 733 C CA . GLU A 1 87 ? 15.489 -6.370 -12.471 1.00 89.62 87 GLU A CA 1
ATOM 734 C C . GLU A 1 87 ? 15.381 -5.382 -13.637 1.00 89.62 87 GLU A C 1
ATOM 736 O O . GLU A 1 87 ? 14.815 -4.307 -13.458 1.00 89.62 87 GLU A O 1
ATOM 741 N N . GLU A 1 88 ? 15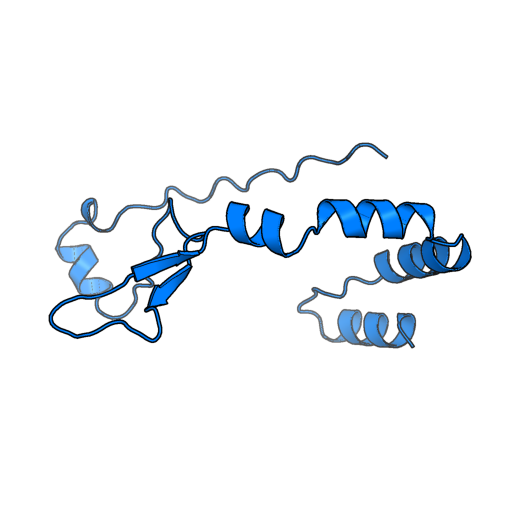.836 -5.767 -14.827 1.00 91.62 88 GLU A N 1
ATOM 742 C CA . GLU A 1 88 ? 15.745 -4.970 -16.054 1.00 91.62 88 GLU A CA 1
ATOM 743 C C . GLU A 1 88 ? 14.288 -4.745 -16.473 1.00 91.62 88 GLU A C 1
ATOM 745 O O . GLU A 1 88 ? 13.895 -3.612 -16.751 1.00 91.62 88 GLU A O 1
ATOM 750 N N . ALA A 1 89 ? 13.457 -5.793 -16.441 1.00 88.56 89 ALA A N 1
ATOM 751 C CA . ALA A 1 89 ? 12.026 -5.677 -16.712 1.00 88.56 89 ALA A CA 1
ATOM 752 C C . ALA A 1 89 ? 11.330 -4.744 -15.707 1.00 88.56 89 ALA A C 1
ATOM 754 O O . ALA A 1 89 ? 10.520 -3.906 -16.096 1.00 88.56 89 ALA A O 1
ATOM 755 N N . GLY A 1 90 ? 11.679 -4.843 -14.419 1.00 86.75 90 GLY A N 1
ATOM 756 C CA . GLY A 1 90 ? 11.172 -3.945 -13.383 1.00 86.75 90 GLY A CA 1
ATOM 757 C C . GLY A 1 90 ? 11.630 -2.497 -13.566 1.00 86.75 90 GLY A C 1
ATOM 758 O O . GLY A 1 90 ? 10.840 -1.583 -13.345 1.00 86.75 90 GLY A O 1
ATOM 759 N N . GLY A 1 91 ? 12.878 -2.284 -13.992 1.00 88.31 91 GLY A N 1
ATOM 760 C CA . GLY A 1 91 ? 13.413 -0.964 -14.328 1.00 88.31 91 GLY A CA 1
ATOM 761 C C . GLY A 1 91 ? 12.661 -0.327 -15.491 1.00 88.31 91 GLY A C 1
ATOM 762 O O . GLY A 1 91 ? 12.207 0.805 -15.368 1.00 88.31 91 GLY A O 1
ATOM 763 N N . ARG A 1 92 ? 12.430 -1.092 -16.563 1.00 88.62 92 ARG A N 1
ATOM 764 C CA . ARG A 1 92 ? 11.636 -0.652 -17.714 1.00 88.62 92 ARG A CA 1
ATOM 765 C C . ARG A 1 92 ? 10.203 -0.308 -17.318 1.00 88.62 92 ARG A C 1
ATOM 767 O O . ARG A 1 92 ? 9.716 0.749 -17.683 1.00 88.62 92 ARG A O 1
ATOM 774 N N . LEU A 1 93 ? 9.537 -1.156 -16.528 1.00 87.19 93 LEU A N 1
ATOM 775 C CA . LEU A 1 93 ? 8.179 -0.868 -16.048 1.00 87.19 93 LEU A CA 1
ATOM 776 C C . LEU A 1 93 ? 8.114 0.376 -15.153 1.00 87.19 93 LEU A C 1
ATOM 778 O O . LEU A 1 93 ? 7.076 1.027 -15.106 1.00 87.19 93 LEU A O 1
ATOM 782 N N . ALA A 1 94 ? 9.186 0.698 -14.423 1.00 86.50 94 ALA A N 1
ATOM 783 C CA . ALA A 1 94 ? 9.225 1.863 -13.542 1.00 86.50 94 ALA A CA 1
ATOM 784 C C . ALA A 1 94 ? 9.240 3.198 -14.306 1.00 86.50 94 ALA A C 1
ATOM 786 O O . ALA A 1 94 ? 8.885 4.220 -13.721 1.00 86.50 94 ALA A O 1
ATOM 787 N N . GLU A 1 95 ? 9.609 3.189 -15.591 1.00 89.94 95 GLU A N 1
ATOM 788 C CA . GLU A 1 95 ? 9.509 4.353 -16.482 1.00 89.94 95 GLU A CA 1
ATOM 789 C C . GLU A 1 95 ? 8.046 4.692 -16.819 1.00 89.94 95 GLU A C 1
ATOM 791 O O . GLU A 1 95 ? 7.745 5.845 -17.113 1.00 89.94 95 GLU A O 1
ATOM 796 N N . PHE A 1 96 ? 7.130 3.721 -16.695 1.00 89.88 96 PH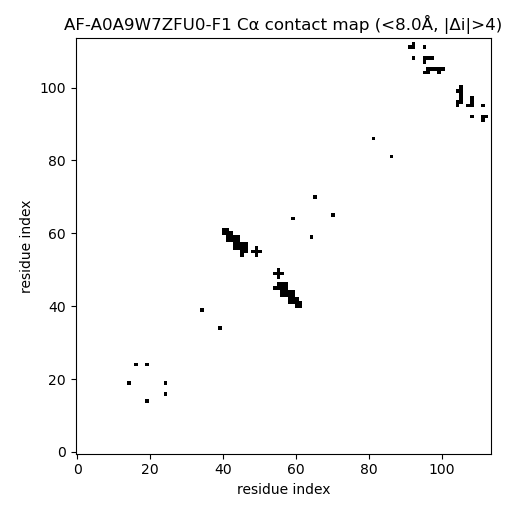E A N 1
ATOM 797 C CA . PHE A 1 96 ? 5.704 3.872 -16.994 1.00 89.88 96 PHE A CA 1
ATOM 798 C C . PHE A 1 96 ? 4.871 3.858 -15.698 1.00 89.88 96 PHE A C 1
ATOM 800 O O . PHE A 1 96 ? 4.583 2.783 -15.154 1.00 89.88 96 PHE A O 1
ATOM 807 N N . PRO A 1 97 ? 4.462 5.021 -15.159 1.00 85.06 97 PRO A N 1
ATOM 808 C CA . PRO A 1 97 ? 3.767 5.093 -13.880 1.00 85.06 97 PRO A CA 1
ATOM 809 C C . PRO A 1 97 ? 2.376 4.445 -13.941 1.00 85.06 97 PRO A C 1
ATOM 811 O O . PRO A 1 97 ? 1.462 4.931 -14.595 1.00 85.06 97 PRO A O 1
ATOM 814 N N . SER A 1 98 ? 2.175 3.381 -13.160 1.00 83.62 98 SER A N 1
ATOM 815 C CA . SER A 1 98 ? 0.873 2.701 -13.047 1.00 83.62 98 SER A CA 1
ATOM 816 C C . SER A 1 98 ? -0.184 3.503 -12.283 1.00 83.62 98 SER A C 1
ATOM 818 O O . SER A 1 98 ? -1.379 3.233 -12.389 1.00 83.62 98 SER A O 1
ATOM 820 N N . ARG A 1 99 ? 0.254 4.470 -11.469 1.00 85.81 99 ARG A N 1
ATOM 821 C CA . ARG A 1 99 ? -0.601 5.306 -10.622 1.00 85.81 99 ARG A CA 1
ATOM 822 C C . ARG A 1 99 ? -0.715 6.705 -11.214 1.00 85.81 99 ARG A C 1
ATOM 824 O O . ARG A 1 99 ? -0.258 7.677 -10.618 1.00 85.81 99 ARG A O 1
ATOM 831 N N . THR A 1 100 ? -1.322 6.766 -12.385 1.00 85.38 100 THR A N 1
ATOM 832 C CA . THR A 1 100 ? -1.654 8.001 -13.092 1.00 85.38 100 THR A CA 1
ATOM 833 C C . THR A 1 100 ? -3.173 8.161 -13.181 1.00 85.38 100 THR A C 1
ATOM 835 O O . THR A 1 100 ? -3.917 7.182 -13.099 1.00 85.38 100 THR A O 1
ATOM 838 N N . LEU A 1 101 ? -3.635 9.409 -13.260 1.00 88.06 101 LEU A N 1
ATOM 839 C CA . LEU A 1 101 ? -5.030 9.747 -13.565 1.00 88.06 101 LEU A CA 1
ATOM 840 C C . LEU A 1 101 ? -5.219 10.045 -15.061 1.00 88.06 101 LEU A C 1
ATOM 842 O O . LEU A 1 101 ? -6.353 10.241 -15.494 1.00 88.06 101 LEU A O 1
ATOM 846 N N . ASP A 1 102 ? -4.130 10.081 -15.834 1.00 90.81 102 ASP A N 1
ATOM 847 C CA . ASP A 1 102 ? -4.162 10.244 -17.281 1.00 90.81 102 ASP A CA 1
ATOM 848 C C . ASP A 1 102 ? -4.386 8.888 -17.962 1.00 90.81 102 ASP A C 1
ATOM 850 O O . ASP A 1 102 ? -3.667 7.912 -17.735 1.00 90.81 102 ASP A O 1
ATOM 854 N N . ILE A 1 103 ? -5.415 8.822 -18.805 1.00 91.56 103 ILE A N 1
ATOM 855 C CA . ILE A 1 103 ? -5.801 7.600 -19.513 1.00 91.56 103 ILE A CA 1
ATOM 856 C C . ILE A 1 103 ? -4.721 7.184 -20.521 1.00 91.56 103 ILE A C 1
ATOM 858 O O . ILE A 1 103 ? -4.498 5.990 -20.708 1.00 91.56 103 ILE A O 1
ATOM 862 N N . THR A 1 104 ? -4.046 8.138 -21.163 1.00 92.62 104 THR A N 1
ATOM 863 C CA . THR A 1 104 ? -3.025 7.851 -22.181 1.00 92.62 104 THR A CA 1
ATOM 864 C C . THR A 1 104 ? -1.791 7.206 -21.562 1.00 92.62 104 THR A C 1
ATOM 866 O O . THR A 1 104 ? -1.407 6.112 -21.972 1.00 92.62 104 THR A O 1
ATOM 869 N N . GLU A 1 105 ? -1.267 7.796 -20.489 1.00 90.00 105 GLU A N 1
ATOM 870 C CA . GLU A 1 105 ? -0.161 7.236 -19.705 1.00 90.00 105 GLU A CA 1
ATOM 871 C C . GLU A 1 105 ? -0.511 5.849 -19.134 1.00 90.00 105 GLU A C 1
ATOM 873 O O . GLU A 1 105 ? 0.332 4.950 -19.071 1.00 90.00 105 GLU A O 1
ATOM 878 N N . PHE A 1 106 ? -1.774 5.629 -18.751 1.00 91.19 106 PHE A N 1
ATOM 879 C CA . PHE A 1 106 ? -2.222 4.320 -18.282 1.00 91.19 106 PHE A CA 1
ATOM 880 C C . PHE A 1 106 ? -2.256 3.269 -19.404 1.00 91.19 106 PHE A C 1
ATOM 882 O O . PHE A 1 106 ? -1.876 2.119 -19.176 1.00 91.19 106 PHE A O 1
ATOM 889 N N . ILE A 1 107 ? -2.666 3.640 -20.621 1.00 92.38 107 ILE A N 1
ATOM 890 C CA . ILE A 1 107 ? -2.617 2.751 -21.794 1.00 92.38 107 ILE A CA 1
ATOM 891 C C . ILE A 1 107 ? -1.168 2.381 -22.125 1.00 92.38 107 ILE A C 1
ATOM 893 O O . ILE A 1 107 ? -0.881 1.204 -22.350 1.00 92.38 107 ILE A O 1
ATOM 897 N N . GLU A 1 108 ? -0.250 3.348 -22.102 1.00 92.25 108 GLU A N 1
ATOM 898 C CA . GLU A 1 108 ? 1.183 3.104 -22.307 1.00 92.25 108 GLU A CA 1
ATOM 899 C C . GLU A 1 108 ? 1.748 2.147 -21.250 1.00 92.25 108 GLU A C 1
ATOM 901 O O . GLU A 1 108 ? 2.456 1.195 -21.583 1.00 92.25 108 GLU A O 1
ATOM 906 N N . HIS A 1 109 ? 1.361 2.318 -19.983 1.00 91.12 109 HIS A N 1
ATOM 907 C CA . HIS A 1 109 ? 1.720 1.386 -18.915 1.00 91.12 109 HIS A CA 1
ATOM 908 C C . HIS A 1 109 ? 1.219 -0.042 -19.187 1.00 91.12 109 HIS A C 1
ATOM 910 O O . HIS A 1 109 ? 1.954 -1.009 -18.969 1.00 91.12 109 HIS A O 1
ATOM 916 N N . LEU A 1 110 ? -0.017 -0.204 -19.672 1.00 91.19 110 LEU A N 1
ATOM 917 C CA . LEU A 1 110 ? -0.561 -1.522 -20.016 1.00 91.19 110 LEU A CA 1
ATOM 918 C C . LEU A 1 110 ? 0.198 -2.177 -21.175 1.00 91.19 110 LEU A C 1
ATOM 920 O O . LEU A 1 110 ? 0.423 -3.385 -21.133 1.00 91.19 110 LEU A O 1
ATOM 924 N N . GLN A 1 111 ? 0.620 -1.397 -22.171 1.00 91.62 111 GLN A N 1
ATOM 925 C CA . GLN A 1 111 ? 1.430 -1.887 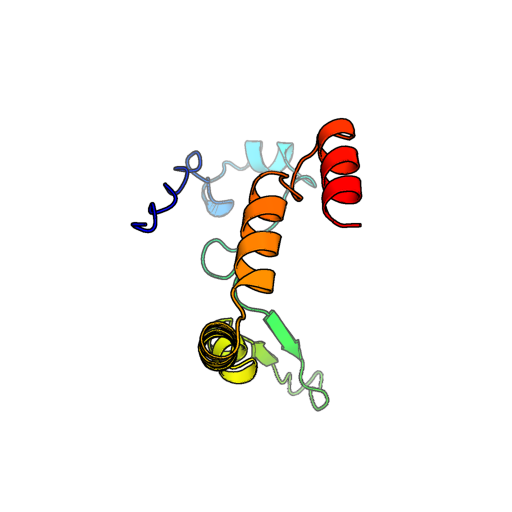-23.289 1.00 91.62 111 GLN A CA 1
ATOM 926 C C . GLN A 1 111 ? 2.837 -2.291 -22.846 1.00 91.62 111 GLN A C 1
ATOM 928 O O . GLN A 1 111 ? 3.315 -3.346 -23.242 1.00 91.62 111 GLN A O 1
ATOM 933 N N . ALA A 1 112 ? 3.485 -1.496 -21.990 1.00 87.44 112 ALA A N 1
ATOM 934 C CA . ALA A 1 112 ? 4.814 -1.801 -21.459 1.00 87.44 112 ALA A CA 1
ATOM 935 C C . ALA A 1 112 ? 4.832 -3.021 -20.520 1.00 87.44 112 ALA A C 1
ATOM 937 O O . ALA A 1 112 ? 5.890 -3.602 -20.272 1.00 87.44 112 ALA A O 1
ATOM 938 N N . ARG A 1 113 ? 3.670 -3.385 -19.965 1.00 86.31 113 ARG A N 1
ATOM 939 C CA . ARG A 1 113 ? 3.488 -4.538 -19.078 1.00 86.31 113 ARG A CA 1
ATOM 940 C C . ARG A 1 113 ? 3.227 -5.857 -19.819 1.00 86.31 113 ARG A C 1
ATOM 942 O O . ARG A 1 113 ? 3.477 -6.904 -19.219 1.00 86.31 113 ARG A O 1
ATOM 949 N N . ALA A 1 114 ? 2.664 -5.805 -21.026 1.00 78.81 114 ALA A N 1
ATOM 950 C CA . ALA A 1 114 ? 2.295 -6.975 -21.830 1.00 78.81 114 ALA A CA 1
ATOM 951 C C . ALA A 1 114 ? 3.526 -7.686 -22.412 1.00 78.81 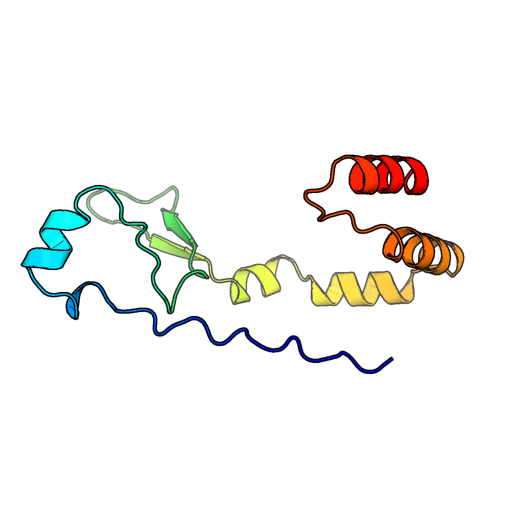114 ALA A C 1
ATOM 953 O O . ALA A 1 114 ? 3.502 -8.937 -22.429 1.00 78.81 114 ALA A O 1
#

Foldseek 3Di:
DDPDDPPDPPDDPPQDPVNDDPVVCVVCVPPDDDDDPVPPFWDWDFDPPADPVRTRTDTDGVVNVCVVVVVVVVVVVCVVVPDPVNVVLVVQLVVQDCPDPDPVSVVVSVVSVD

pLDDT: mean 74.34, std 15.76, range [33.41, 93.81]

Radius of gyration: 22.4 Å; Cα contacts (8 Å, |Δi|>4): 53; chains: 1; bounding box: 45×44×51 Å

Mean predicted aligned error: 16.26 Å

Secondary structure (DSSP, 8-state):
---PPP-----S----GGGS-HHHHHHTTT------TTTTT-EEEE-TT--SSS--EEEE-HHHHHHHHTHHHHHHHHHHH--HHHHHHHHHHHTS-SS-S-HHHHHHHHHHH-

Solvent-accessible surface area (backbone atoms only — not comparable to full-atom values): 7420 Å² total; per-residue (Å²): 132,84,81,76,76,78,76,76,76,80,67,73,88,82,76,53,80,90,75,55,52,74,67,62,53,61,77,45,62,94,70,77,80,92,72,63,91,89,49,86,55,59,47,80,42,74,44,93,86,41,44,93,92,53,70,41,75,41,81,45,38,57,68,55,50,47,63,74,64,37,53,68,60,54,49,56,50,46,67,73,68,58,46,68,68,59,51,51,53,50,54,59,44,64,76,37,56,82,88,56,92,50,67,66,55,41,50,51,26,54,61,71,68,108

Sequence (114 aa):
MPRTKTLKRKRAEDIYIHELLTETLKEIEGRYVLIDPDRCDLSYCMHENSTAEDPQLFRYTPNQQSKERWTKRFSNIYEKVKTKVVEEAGGRLAEFPSRTLDITEFIEHLQARA